Protein AF-A0A2R6EGU3-F1 (afdb_monomer_lite)

Structure (mmCIF, N/CA/C/O backbone):
data_AF-A0A2R6EGU3-F1
#
_entry.id   AF-A0A2R6EGU3-F1
#
loop_
_atom_site.group_PDB
_atom_site.id
_atom_site.type_symbol
_atom_site.label_atom_id
_atom_site.label_alt_id
_atom_site.label_comp_id
_atom_site.label_asym_id
_atom_site.label_entity_id
_atom_site.label_seq_id
_atom_site.pdbx_PDB_ins_code
_atom_site.Cartn_x
_atom_site.Cartn_y
_atom_site.Cartn_z
_atom_site.occupancy
_atom_site.B_iso_or_equiv
_atom_site.auth_seq_id
_atom_site.auth_comp_id
_atom_site.auth_asym_id
_atom_site.auth_atom_id
_atom_site.pdbx_PDB_model_num
ATOM 1 N N . MET A 1 1 ? 20.225 2.170 -17.268 1.00 68.31 1 MET A N 1
ATOM 2 C CA . MET A 1 1 ? 18.812 1.824 -16.990 1.00 68.31 1 MET A CA 1
ATOM 3 C C . MET A 1 1 ? 17.992 2.073 -18.245 1.00 68.31 1 MET A C 1
ATOM 5 O O . MET A 1 1 ? 18.212 3.098 -18.870 1.00 68.31 1 MET A O 1
ATOM 9 N N . ASN A 1 2 ? 17.089 1.166 -18.634 1.00 85.38 2 ASN A N 1
ATOM 10 C CA . ASN A 1 2 ? 16.166 1.424 -19.745 1.00 85.38 2 ASN A CA 1
ATOM 11 C C . ASN A 1 2 ? 14.993 2.289 -19.224 1.00 85.38 2 ASN A C 1
ATOM 13 O O . ASN A 1 2 ? 14.215 1.784 -18.408 1.00 85.38 2 ASN A O 1
ATOM 17 N N . PRO A 1 3 ? 14.868 3.564 -19.645 1.00 86.94 3 PRO A N 1
ATOM 18 C CA . PRO A 1 3 ? 13.857 4.483 -19.120 1.00 86.94 3 PRO A CA 1
ATOM 19 C C . PRO A 1 3 ? 12.428 4.043 -19.458 1.00 86.94 3 PRO A C 1
ATOM 21 O O . PRO A 1 3 ? 11.532 4.224 -18.639 1.00 86.94 3 PRO A O 1
ATOM 24 N N . ALA A 1 4 ? 12.218 3.388 -20.605 1.00 88.88 4 ALA A N 1
ATOM 25 C CA . ALA A 1 4 ? 10.911 2.860 -20.989 1.00 88.88 4 ALA A CA 1
ATOM 26 C C . ALA A 1 4 ? 10.487 1.690 -20.086 1.00 88.88 4 ALA A C 1
ATOM 28 O O . ALA A 1 4 ? 9.349 1.649 -19.626 1.00 88.88 4 ALA A O 1
ATOM 29 N N . LYS A 1 5 ? 11.420 0.778 -19.758 1.00 90.00 5 LYS A N 1
ATOM 30 C CA . LYS A 1 5 ? 11.175 -0.305 -18.784 1.00 90.00 5 LYS A CA 1
ATOM 31 C C . LYS A 1 5 ? 10.764 0.269 -17.429 1.00 90.00 5 LYS A C 1
ATOM 33 O O . LYS A 1 5 ? 9.795 -0.192 -16.838 1.00 90.00 5 LYS A O 1
ATOM 38 N N . PHE A 1 6 ? 11.518 1.255 -16.946 1.00 89.12 6 PHE A N 1
ATOM 39 C CA . PHE A 1 6 ? 11.262 1.885 -15.655 1.00 89.12 6 PHE A CA 1
ATOM 40 C C . PHE A 1 6 ? 9.889 2.565 -15.618 1.00 89.12 6 PHE A C 1
ATOM 42 O O . PHE A 1 6 ? 9.098 2.271 -14.728 1.00 89.12 6 PHE A O 1
ATOM 49 N N . ALA A 1 7 ? 9.584 3.414 -16.604 1.00 89.25 7 ALA A N 1
ATOM 50 C CA . ALA A 1 7 ? 8.307 4.120 -16.676 1.00 89.25 7 ALA A CA 1
ATOM 51 C C . ALA A 1 7 ? 7.115 3.153 -16.747 1.00 89.25 7 ALA A C 1
ATOM 53 O O . ALA A 1 7 ? 6.109 3.366 -16.073 1.00 89.25 7 ALA A O 1
ATOM 54 N N . LEU A 1 8 ? 7.249 2.062 -17.508 1.00 91.69 8 LEU A N 1
ATOM 55 C CA . LEU A 1 8 ? 6.213 1.039 -17.616 1.00 91.69 8 LEU A CA 1
ATOM 56 C C . LEU A 1 8 ? 5.995 0.318 -16.281 1.00 91.69 8 LEU A C 1
ATOM 58 O O . LEU A 1 8 ? 4.859 0.222 -15.829 1.00 91.69 8 LEU A O 1
ATOM 62 N N . LEU A 1 9 ? 7.058 -0.152 -15.622 1.00 90.88 9 LEU A N 1
ATOM 63 C CA . LEU A 1 9 ? 6.936 -0.828 -14.325 1.00 90.88 9 LEU A CA 1
ATOM 64 C C . LEU A 1 9 ? 6.387 0.092 -13.233 1.00 90.88 9 LEU A C 1
ATOM 66 O O . LEU A 1 9 ? 5.533 -0.334 -12.460 1.00 90.88 9 LEU A O 1
ATOM 70 N N . LEU A 1 10 ? 6.814 1.355 -13.211 1.00 89.19 10 LEU A N 1
ATOM 71 C CA . LEU A 1 10 ? 6.290 2.350 -12.282 1.00 89.19 10 LEU A CA 1
ATOM 72 C C . LEU A 1 10 ? 4.796 2.605 -12.524 1.00 89.19 10 LEU A C 1
ATOM 74 O O . LEU A 1 10 ? 4.017 2.621 -11.574 1.00 89.19 10 LEU A O 1
ATOM 78 N N . GLY A 1 11 ? 4.388 2.762 -13.787 1.00 88.88 11 GLY A N 1
ATOM 79 C CA . GLY A 1 11 ? 2.988 2.961 -14.161 1.00 88.88 11 GLY A CA 1
ATOM 80 C C . GLY A 1 11 ? 2.109 1.761 -13.808 1.00 88.88 11 GLY A C 1
ATOM 81 O O . GLY A 1 11 ? 1.039 1.935 -13.228 1.00 88.88 11 GLY A O 1
ATOM 82 N N . VAL A 1 12 ? 2.579 0.540 -14.081 1.00 91.12 12 VAL A N 1
ATOM 83 C CA . VAL A 1 12 ? 1.885 -0.693 -13.674 1.00 91.12 12 VAL A CA 1
ATOM 84 C C . VAL A 1 12 ? 1.804 -0.799 -12.152 1.00 91.12 12 VAL A C 1
ATOM 86 O O . VAL A 1 12 ? 0.751 -1.147 -11.629 1.00 91.12 12 VAL A O 1
ATOM 89 N N . GLY A 1 13 ? 2.877 -0.457 -11.435 1.00 88.69 13 GLY A N 1
ATOM 90 C CA . GLY A 1 13 ? 2.903 -0.425 -9.972 1.00 88.69 13 GLY A CA 1
ATOM 91 C C . GLY A 1 13 ? 1.866 0.531 -9.393 1.00 88.69 13 GLY A C 1
ATOM 92 O O . GLY A 1 13 ? 1.092 0.142 -8.521 1.00 88.69 13 GLY A O 1
ATOM 93 N N . LEU A 1 14 ? 1.802 1.753 -9.924 1.00 89.19 14 LEU A N 1
ATOM 94 C CA . LEU A 1 14 ? 0.822 2.756 -9.515 1.00 89.19 14 LEU A CA 1
ATOM 95 C C . LEU A 1 14 ? -0.613 2.298 -9.804 1.00 89.19 14 LEU A C 1
ATOM 97 O O . LEU A 1 14 ? -1.481 2.414 -8.942 1.00 89.19 14 LEU A O 1
ATOM 101 N N . LEU A 1 15 ? -0.862 1.749 -10.996 1.00 91.06 15 LEU A N 1
ATOM 102 C CA . LEU A 1 15 ? -2.184 1.260 -11.377 1.00 91.06 15 LEU A CA 1
ATOM 103 C C . LEU A 1 15 ? -2.625 0.086 -10.495 1.00 91.06 15 LEU A C 1
ATOM 105 O O . LEU A 1 15 ? -3.758 0.071 -10.023 1.00 91.06 15 LEU A O 1
ATOM 109 N N . ALA A 1 16 ? -1.731 -0.872 -10.242 1.00 89.94 16 ALA A N 1
ATOM 110 C CA . ALA A 1 16 ? -2.002 -2.009 -9.371 1.00 89.94 16 ALA A CA 1
ATOM 111 C C . ALA A 1 16 ? -2.288 -1.562 -7.932 1.00 89.94 16 ALA A C 1
ATOM 113 O O . ALA A 1 16 ? -3.215 -2.072 -7.309 1.00 89.94 16 ALA A O 1
ATOM 114 N N . PHE A 1 17 ? -1.535 -0.585 -7.424 1.00 88.00 17 PHE A N 1
ATOM 115 C CA . PHE A 1 17 ? -1.750 -0.016 -6.097 1.00 88.00 17 PHE A CA 1
ATOM 116 C C . PHE A 1 17 ? -3.145 0.613 -5.970 1.00 88.00 17 PHE A C 1
ATOM 118 O O . PHE A 1 17 ? -3.921 0.2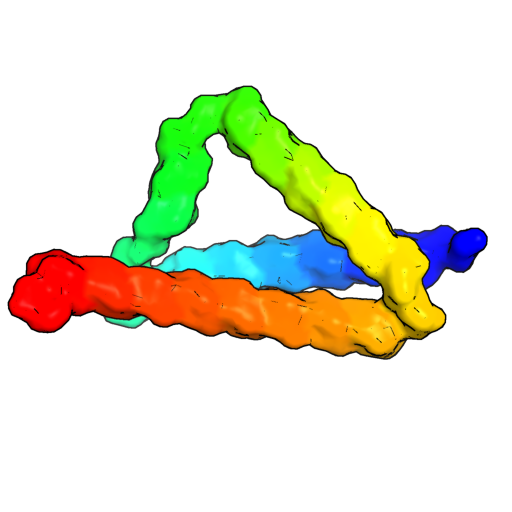10 -5.106 1.00 88.00 17 PHE A O 1
ATOM 125 N N . LEU A 1 18 ? -3.502 1.521 -6.886 1.00 89.88 18 LEU A N 1
ATOM 126 C CA . LEU A 1 18 ? -4.822 2.163 -6.905 1.00 89.88 18 LEU A CA 1
ATOM 127 C C . LEU A 1 18 ? -5.952 1.140 -7.069 1.00 89.88 18 LEU A C 1
ATOM 129 O O . LEU A 1 18 ? -6.988 1.241 -6.413 1.00 89.88 18 LEU A O 1
ATOM 133 N N . PHE A 1 19 ? -5.750 0.134 -7.922 1.00 92.62 19 PHE A N 1
ATOM 134 C CA . PHE A 1 19 ? -6.715 -0.942 -8.114 1.00 92.62 19 PHE A CA 1
ATOM 135 C C . PHE A 1 19 ? -6.953 -1.728 -6.821 1.00 92.62 19 PHE A C 1
ATOM 137 O O . PHE A 1 19 ? -8.104 -1.956 -6.458 1.00 92.62 19 PHE A O 1
ATOM 144 N N . VAL A 1 20 ? -5.891 -2.105 -6.102 1.00 93.12 20 VAL A N 1
ATOM 145 C CA . VAL A 1 20 ? -5.994 -2.836 -4.831 1.00 93.12 20 VAL A CA 1
ATOM 146 C C . VAL A 1 20 ? -6.691 -2.002 -3.760 1.00 93.12 20 VAL A C 1
ATOM 148 O O . VAL A 1 20 ? -7.550 -2.538 -3.064 1.00 93.12 20 VAL A O 1
ATOM 151 N N . GLU A 1 21 ? -6.383 -0.707 -3.641 1.00 90.38 21 GLU A N 1
ATOM 152 C CA . GLU A 1 21 ? -7.058 0.182 -2.685 1.00 90.38 21 GLU A CA 1
ATOM 153 C C . GLU A 1 21 ? -8.564 0.280 -2.958 1.00 90.38 21 GLU A C 1
ATOM 155 O O . GLU A 1 21 ? -9.382 0.108 -2.049 1.00 90.38 21 GLU A O 1
ATOM 160 N N . VAL A 1 22 ? -8.941 0.515 -4.218 1.00 93.06 22 VAL A N 1
ATOM 161 C CA . VAL A 1 22 ? -10.347 0.601 -4.632 1.00 93.06 22 VAL A CA 1
ATOM 162 C C . VAL A 1 22 ? -11.054 -0.732 -4.410 1.00 93.06 22 VAL A C 1
ATOM 164 O O . VAL A 1 22 ? -12.130 -0.766 -3.810 1.00 93.06 22 VAL A O 1
ATOM 167 N N . LEU A 1 23 ? -10.440 -1.835 -4.844 1.00 93.75 23 LEU A N 1
ATOM 168 C CA . LEU A 1 23 ? -10.998 -3.171 -4.685 1.00 93.75 23 LEU A CA 1
ATOM 169 C C . LEU A 1 23 ? -11.189 -3.517 -3.208 1.00 93.75 23 LEU A C 1
ATOM 171 O O . LEU A 1 23 ? -12.235 -4.038 -2.844 1.00 93.75 23 LEU A O 1
ATOM 175 N N . TYR A 1 24 ? -10.223 -3.185 -2.352 1.00 93.44 24 TYR A N 1
ATOM 176 C CA . TYR A 1 24 ? -10.314 -3.369 -0.907 1.00 93.44 24 TYR A CA 1
ATOM 177 C C . TYR A 1 24 ? -11.519 -2.637 -0.306 1.00 93.44 24 TYR A C 1
ATOM 179 O O . TYR A 1 24 ? -12.321 -3.255 0.398 1.00 93.44 24 TYR A O 1
ATOM 187 N N . VAL A 1 25 ? -11.697 -1.348 -0.609 1.00 92.19 25 VAL A N 1
ATOM 188 C CA . VAL A 1 25 ? -12.819 -0.557 -0.073 1.00 92.19 25 VAL A CA 1
ATOM 189 C C . VAL A 1 25 ? -14.167 -1.066 -0.584 1.00 92.19 25 VAL A C 1
ATOM 191 O O . VAL A 1 25 ? -15.129 -1.140 0.180 1.00 92.19 25 VAL A O 1
ATOM 194 N N . ILE A 1 26 ? -14.258 -1.422 -1.866 1.00 94.31 26 ILE A N 1
ATOM 195 C CA . ILE A 1 26 ? -15.494 -1.949 -2.454 1.00 94.31 26 ILE A CA 1
ATOM 196 C C . ILE A 1 26 ? -15.821 -3.319 -1.856 1.00 94.31 26 ILE A C 1
ATOM 198 O O . ILE A 1 26 ? -16.937 -3.536 -1.389 1.00 94.31 26 ILE A O 1
ATOM 202 N N . TRP A 1 27 ? -14.849 -4.230 -1.835 1.00 92.00 27 TRP A N 1
ATOM 203 C CA . TRP A 1 27 ? -15.033 -5.597 -1.358 1.00 92.00 27 TRP A CA 1
ATOM 204 C C . TRP A 1 27 ? -15.436 -5.646 0.113 1.00 92.00 27 TRP A C 1
ATOM 206 O O . TRP A 1 27 ? -16.412 -6.307 0.457 1.00 92.00 27 TRP A O 1
ATOM 216 N N . THR A 1 28 ? -14.729 -4.912 0.978 1.00 89.94 28 THR A N 1
ATOM 217 C CA . THR A 1 28 ? -15.064 -4.840 2.411 1.00 89.94 28 THR A CA 1
ATOM 218 C C . THR A 1 28 ? -16.506 -4.391 2.618 1.00 89.94 28 THR A C 1
ATOM 220 O O . THR A 1 28 ? -17.248 -5.066 3.325 1.00 89.94 28 THR A O 1
ATOM 223 N N . ARG A 1 29 ? -16.953 -3.350 1.906 1.00 90.06 29 ARG A N 1
ATOM 224 C CA . ARG A 1 29 ? -18.349 -2.897 1.963 1.00 90.06 29 ARG A CA 1
ATOM 225 C C . ARG A 1 29 ? -19.348 -3.937 1.456 1.00 90.06 29 ARG A C 1
ATOM 227 O O . ARG A 1 29 ? -20.397 -4.089 2.071 1.00 90.06 29 ARG A O 1
ATOM 234 N N . ILE A 1 30 ? -19.041 -4.654 0.372 1.00 91.69 30 ILE A N 1
ATOM 235 C CA . ILE A 1 30 ? -19.910 -5.719 -0.163 1.00 91.69 30 ILE A CA 1
ATOM 236 C C . ILE A 1 30 ? -20.100 -6.841 0.864 1.00 91.69 30 ILE A C 1
ATOM 238 O O . ILE A 1 30 ? -21.208 -7.343 1.029 1.00 91.69 30 ILE A O 1
ATOM 242 N N . VAL A 1 31 ? -19.035 -7.214 1.575 1.00 89.38 31 VAL A N 1
ATOM 243 C CA . VAL A 1 31 ? -19.060 -8.280 2.592 1.00 89.38 31 VAL A CA 1
ATOM 244 C C . VAL A 1 31 ? -19.614 -7.779 3.942 1.00 89.38 31 VAL A C 1
ATOM 246 O O . VAL A 1 31 ? -19.739 -8.549 4.889 1.00 89.38 31 VAL A O 1
ATOM 249 N N . GLY A 1 32 ? -19.995 -6.500 4.044 1.00 85.75 32 GLY A N 1
ATOM 250 C CA . GLY A 1 32 ? -20.523 -5.904 5.276 1.00 85.75 32 GLY A CA 1
ATOM 251 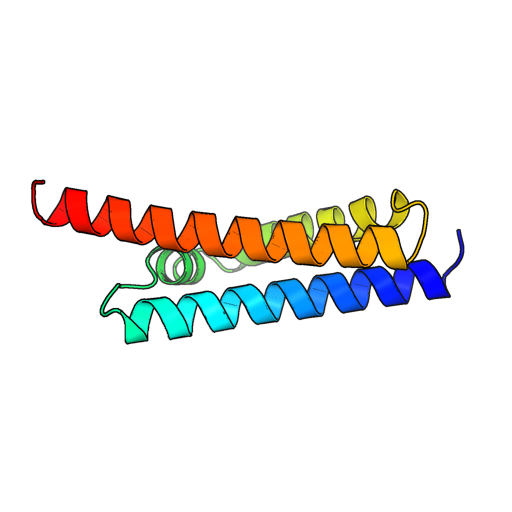C C . GLY A 1 32 ? -19.456 -5.633 6.342 1.00 85.75 32 GLY A C 1
ATOM 252 O O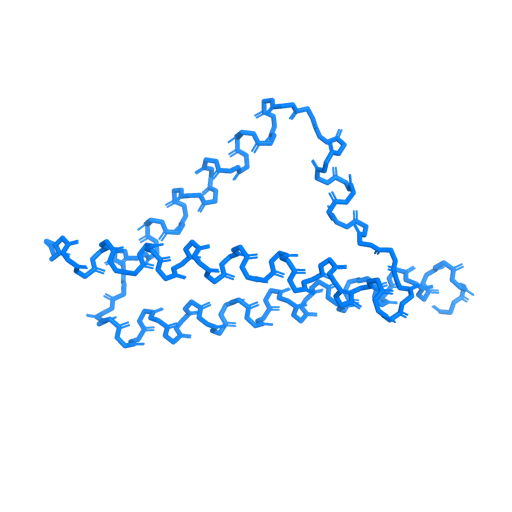 . GLY A 1 32 ? -19.782 -5.511 7.521 1.00 85.75 32 GLY A O 1
ATOM 253 N N . LEU A 1 33 ? -18.187 -5.554 5.939 1.00 87.06 33 LEU A N 1
ATOM 254 C CA . LEU A 1 33 ? -17.059 -5.155 6.775 1.00 87.06 33 LEU A CA 1
ATOM 255 C C . LEU A 1 33 ? -16.812 -3.648 6.667 1.00 87.06 33 LEU A C 1
ATOM 257 O O . LEU A 1 33 ? -16.995 -3.034 5.612 1.00 87.06 33 LEU A O 1
ATOM 261 N N . ASP A 1 34 ? -16.302 -3.061 7.747 1.00 87.75 34 ASP A N 1
ATOM 262 C CA . ASP A 1 34 ? -15.768 -1.704 7.703 1.00 87.75 34 ASP A CA 1
ATOM 263 C C . ASP A 1 34 ? -14.364 -1.712 7.080 1.00 87.75 34 ASP A C 1
ATOM 265 O O . ASP A 1 34 ? -13.528 -2.518 7.486 1.00 87.75 34 ASP A O 1
ATOM 269 N N . PRO A 1 35 ? -14.035 -0.791 6.156 1.00 87.94 35 PRO A N 1
ATOM 270 C CA . PRO A 1 35 ? -12.672 -0.632 5.659 1.00 87.94 35 PRO A CA 1
ATOM 271 C C . PRO A 1 35 ? -11.803 0.099 6.699 1.00 87.94 35 PRO A C 1
ATOM 273 O O . PRO A 1 35 ? -11.387 1.245 6.490 1.00 87.94 35 PRO A O 1
ATOM 276 N N . THR A 1 36 ? -11.529 -0.546 7.835 1.00 91.12 36 THR A N 1
ATOM 277 C CA . THR A 1 36 ? -10.884 0.052 9.015 1.00 91.12 36 THR A CA 1
ATOM 278 C C . THR A 1 36 ? -9.544 0.696 8.666 1.00 91.12 36 THR A C 1
ATOM 280 O O . THR A 1 36 ? -9.269 1.821 9.089 1.00 91.12 36 THR A O 1
ATOM 283 N N . ILE A 1 37 ? -8.708 0.025 7.868 1.00 89.12 37 ILE A N 1
ATOM 284 C CA . ILE A 1 37 ? -7.410 0.585 7.449 1.00 89.12 37 ILE A CA 1
ATOM 285 C C . ILE A 1 37 ? -7.570 1.876 6.631 1.00 89.12 37 ILE A C 1
ATOM 287 O O . ILE A 1 37 ? -6.864 2.851 6.895 1.00 89.12 37 ILE A O 1
ATOM 291 N N . ALA A 1 38 ? -8.529 1.933 5.700 1.00 87.75 38 ALA A N 1
ATOM 292 C CA . ALA A 1 38 ? -8.763 3.135 4.895 1.00 87.75 38 ALA A CA 1
ATOM 293 C C . ALA A 1 38 ? -9.279 4.295 5.758 1.00 87.75 38 ALA A C 1
ATOM 295 O O . ALA A 1 38 ? -8.831 5.430 5.600 1.00 87.75 38 ALA A O 1
ATOM 296 N N . GLN A 1 39 ? -10.171 4.014 6.714 1.00 90.06 39 GLN A N 1
ATOM 297 C CA . GLN A 1 39 ? -10.665 5.018 7.662 1.00 90.06 39 GLN A CA 1
ATOM 298 C C . GLN A 1 39 ? -9.539 5.564 8.548 1.00 90.06 39 GLN A C 1
ATOM 300 O O . GLN A 1 39 ? -9.412 6.777 8.712 1.00 90.06 39 GLN A O 1
ATOM 305 N N . ARG A 1 40 ? -8.677 4.684 9.076 1.00 90.38 40 ARG A N 1
ATOM 306 C CA . ARG A 1 40 ? -7.506 5.088 9.868 1.00 90.38 40 ARG A CA 1
ATOM 307 C C . ARG A 1 40 ? -6.560 5.957 9.059 1.00 90.38 40 ARG A C 1
ATOM 309 O O . ARG A 1 40 ? -6.108 6.976 9.564 1.00 90.38 40 ARG A O 1
ATOM 316 N N . PHE A 1 41 ? -6.294 5.585 7.810 1.00 89.19 41 PHE A N 1
ATOM 317 C CA . PHE A 1 41 ? -5.442 6.375 6.931 1.00 89.19 41 PHE A CA 1
ATOM 318 C C . PHE A 1 41 ? -6.047 7.752 6.622 1.00 89.19 41 PHE A C 1
ATOM 320 O O . PHE A 1 41 ? -5.336 8.756 6.635 1.00 89.19 41 PHE A O 1
ATOM 327 N N . ALA A 1 42 ? -7.363 7.826 6.408 1.00 88.75 42 ALA A N 1
ATOM 328 C CA . ALA A 1 42 ? -8.074 9.086 6.198 1.00 88.75 42 ALA A CA 1
ATOM 329 C C . ALA A 1 42 ? -8.055 10.003 7.434 1.00 88.75 42 ALA A C 1
ATOM 331 O O . ALA A 1 42 ? -8.055 11.223 7.277 1.00 88.75 42 ALA A O 1
ATOM 332 N N . ALA A 1 43 ? -7.997 9.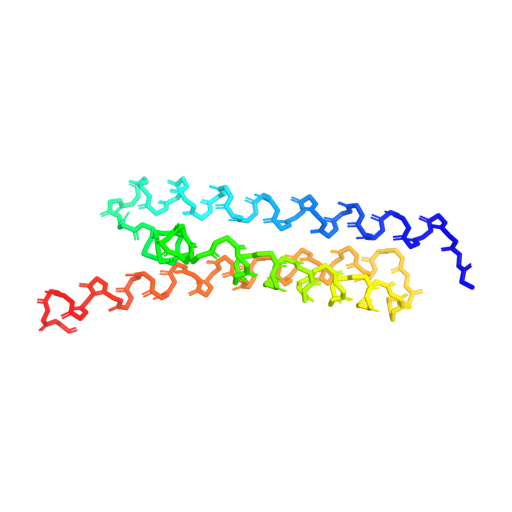430 8.640 1.00 93.50 43 ALA A N 1
ATOM 333 C CA . ALA A 1 43 ? -7.909 10.165 9.902 1.00 93.50 43 ALA A CA 1
ATOM 334 C C . ALA A 1 43 ? -6.499 10.709 10.214 1.00 93.50 43 ALA A C 1
ATOM 336 O O . ALA A 1 43 ? -6.340 11.501 11.143 1.00 93.50 43 ALA A O 1
ATOM 337 N N . LEU A 1 44 ? -5.468 10.301 9.465 1.00 91.75 44 LEU A N 1
ATOM 338 C CA . LEU A 1 44 ? -4.115 10.832 9.630 1.00 91.75 44 LEU A CA 1
ATOM 339 C C . LEU A 1 44 ? -4.029 12.288 9.160 1.00 91.75 44 LEU A C 1
ATOM 341 O O . LEU A 1 44 ? -4.696 12.710 8.212 1.00 91.75 44 LEU A O 1
ATOM 345 N N . SER A 1 45 ? -3.130 13.051 9.783 1.00 93.81 45 SER A N 1
ATOM 346 C CA . SER A 1 45 ? -2.846 14.419 9.358 1.00 93.81 45 SER A CA 1
ATOM 347 C C . SER A 1 45 ? -2.248 14.451 7.945 1.00 93.81 45 SER A C 1
ATOM 349 O O . SER A 1 45 ? -1.562 13.522 7.509 1.00 93.81 45 SER A O 1
ATOM 351 N N . SER A 1 46 ? -2.489 15.549 7.221 1.00 92.25 46 SER A N 1
ATOM 352 C CA . SER A 1 46 ? -1.989 15.734 5.850 1.00 92.25 46 SER A CA 1
ATOM 353 C C . SER A 1 46 ? -0.472 15.491 5.709 1.00 92.25 46 SER A C 1
ATOM 355 O O . SER A 1 46 ? -0.085 14.743 4.808 1.00 92.25 46 SER A O 1
ATOM 357 N N . PRO A 1 47 ? 0.400 15.985 6.619 1.00 94.06 47 PRO A N 1
ATOM 358 C CA . PRO A 1 47 ? 1.837 15.718 6.536 1.00 94.06 47 PRO A CA 1
ATOM 359 C C . PRO A 1 47 ? 2.191 14.231 6.645 1.00 94.06 47 PRO A C 1
ATOM 361 O O . PRO A 1 47 ? 3.057 13.749 5.922 1.00 94.06 47 PRO A O 1
ATOM 364 N N . VAL A 1 48 ? 1.501 13.484 7.513 1.00 92.62 48 VAL A N 1
ATOM 365 C CA . VAL A 1 48 ? 1.743 12.044 7.685 1.00 92.62 48 VAL A CA 1
ATOM 366 C C . VAL A 1 48 ? 1.298 11.277 6.444 1.00 92.62 48 VAL A C 1
ATOM 368 O O . VAL A 1 48 ? 2.025 10.413 5.959 1.00 92.62 48 VAL A O 1
ATOM 371 N N . ARG A 1 49 ? 0.142 11.628 5.872 1.00 89.88 49 ARG A N 1
ATOM 372 C CA . ARG A 1 49 ? -0.332 11.034 4.613 1.00 89.88 49 ARG A CA 1
ATOM 373 C C . ARG A 1 49 ? 0.641 11.300 3.466 1.00 89.88 49 ARG A C 1
ATOM 375 O O . ARG A 1 49 ? 0.952 10.379 2.715 1.00 89.88 49 ARG A O 1
ATOM 382 N N . ALA A 1 50 ? 1.154 12.527 3.363 1.00 89.94 50 ALA A N 1
ATOM 383 C CA . ALA A 1 50 ? 2.158 12.894 2.369 1.00 89.94 50 ALA A CA 1
ATOM 384 C C . ALA A 1 50 ? 3.465 12.109 2.562 1.00 89.94 50 ALA A C 1
ATOM 386 O O . ALA A 1 50 ? 4.018 11.601 1.589 1.00 89.94 50 ALA A O 1
ATOM 387 N N . ALA A 1 51 ? 3.923 11.944 3.806 1.00 91.75 51 ALA A N 1
ATOM 388 C CA . ALA A 1 51 ? 5.108 11.149 4.114 1.00 91.75 51 ALA A CA 1
ATOM 389 C C . ALA A 1 51 ? 4.928 9.676 3.715 1.00 91.75 51 ALA A C 1
ATOM 391 O O . ALA A 1 51 ? 5.802 9.109 3.063 1.00 91.75 51 ALA A O 1
ATOM 392 N N . ILE A 1 52 ? 3.781 9.065 4.032 1.00 90.31 52 ILE A N 1
ATOM 393 C CA . ILE A 1 52 ? 3.497 7.673 3.652 1.00 90.31 52 ILE A CA 1
ATOM 394 C C . ILE A 1 52 ? 3.427 7.527 2.129 1.00 90.31 52 ILE A C 1
ATOM 396 O O . ILE A 1 52 ? 4.012 6.592 1.581 1.00 90.31 52 ILE A O 1
ATOM 400 N N . ALA A 1 53 ? 2.771 8.460 1.435 1.00 86.50 53 ALA A N 1
ATOM 401 C CA . ALA A 1 53 ? 2.714 8.461 -0.024 1.00 86.50 53 ALA A CA 1
ATOM 402 C C . ALA A 1 53 ? 4.116 8.581 -0.645 1.00 86.50 53 ALA A C 1
ATOM 404 O O . ALA A 1 53 ? 4.449 7.828 -1.558 1.00 86.50 53 ALA A O 1
ATOM 405 N N . ALA A 1 54 ? 4.963 9.466 -0.111 1.00 87.62 54 ALA A N 1
ATOM 406 C CA . ALA A 1 54 ? 6.337 9.637 -0.573 1.00 87.62 54 ALA A CA 1
ATOM 407 C C . ALA A 1 54 ? 7.174 8.367 -0.357 1.00 87.62 54 ALA A C 1
ATOM 409 O O . ALA A 1 54 ? 7.806 7.891 -1.297 1.00 87.62 54 ALA A O 1
ATOM 410 N N . VAL A 1 55 ? 7.137 7.778 0.84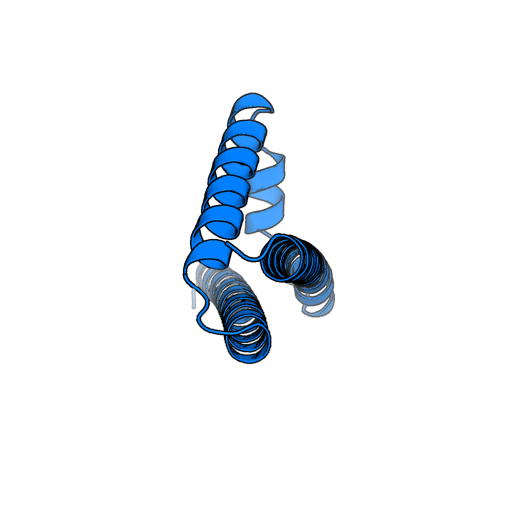3 1.00 90.69 55 VAL A N 1
ATOM 411 C CA . VAL A 1 55 ? 7.863 6.533 1.159 1.00 90.69 55 VAL A CA 1
ATOM 412 C C . VAL A 1 55 ? 7.398 5.385 0.263 1.00 90.69 55 VAL A C 1
ATOM 414 O O . VAL A 1 55 ? 8.226 4.659 -0.286 1.00 90.69 55 VAL A O 1
ATOM 417 N N . SER A 1 56 ? 6.087 5.257 0.050 1.00 86.94 56 SER A N 1
ATOM 418 C CA . SER A 1 56 ? 5.512 4.226 -0.823 1.00 86.94 56 SER A CA 1
ATOM 419 C C . SER A 1 56 ? 5.940 4.423 -2.279 1.00 86.94 56 SER A C 1
ATOM 421 O O . SER A 1 56 ? 6.359 3.472 -2.938 1.00 86.94 56 SER A O 1
ATOM 423 N N . GLY A 1 57 ? 5.914 5.667 -2.769 1.00 84.69 57 GLY A N 1
ATOM 424 C CA . GLY A 1 57 ? 6.368 6.020 -4.113 1.00 84.69 57 GLY A CA 1
ATOM 425 C C . GLY A 1 57 ? 7.859 5.749 -4.327 1.00 84.69 57 GLY A C 1
ATOM 426 O O . GLY A 1 57 ? 8.234 5.140 -5.329 1.00 84.69 57 GLY A O 1
ATOM 427 N N . VAL A 1 58 ? 8.711 6.128 -3.367 1.00 86.88 58 VAL A N 1
ATOM 428 C CA . VAL A 1 58 ? 10.153 5.824 -3.400 1.00 86.88 58 VAL A CA 1
ATOM 429 C C . VAL A 1 58 ? 10.390 4.315 -3.381 1.00 86.88 58 VAL A C 1
ATOM 431 O O . VAL A 1 58 ? 11.218 3.822 -4.148 1.00 86.88 58 VAL A O 1
ATOM 434 N N . GLY A 1 59 ? 9.643 3.570 -2.562 1.00 86.62 59 GLY A N 1
ATOM 435 C CA . GLY A 1 59 ? 9.713 2.111 -2.504 1.00 86.62 59 GLY A CA 1
ATOM 436 C C . GLY A 1 59 ? 9.363 1.452 -3.840 1.00 86.62 59 GLY A C 1
ATOM 437 O O . GLY A 1 59 ? 10.145 0.651 -4.351 1.00 86.62 59 GLY A O 1
ATOM 438 N N . LEU A 1 60 ? 8.239 1.838 -4.453 1.00 83.06 60 LEU A N 1
ATOM 439 C CA . LEU A 1 60 ? 7.806 1.329 -5.763 1.00 83.06 60 LEU A CA 1
ATOM 440 C C . LEU A 1 60 ? 8.792 1.687 -6.882 1.00 83.06 60 LEU A C 1
ATOM 442 O O . LEU A 1 60 ? 9.130 0.839 -7.714 1.00 83.06 60 LEU A O 1
ATOM 446 N N . GLY A 1 61 ? 9.291 2.926 -6.884 1.00 84.25 61 GLY A N 1
ATOM 447 C CA . GLY A 1 61 ? 10.314 3.372 -7.825 1.00 84.25 61 GLY A CA 1
ATOM 448 C C . GLY A 1 61 ? 11.594 2.554 -7.686 1.00 84.25 61 GLY A C 1
ATOM 449 O O . GLY A 1 61 ? 12.099 2.031 -8.674 1.00 84.25 61 GLY A O 1
ATOM 450 N N . THR A 1 62 ? 12.065 2.359 -6.455 1.00 85.44 62 THR A N 1
ATOM 451 C CA . THR A 1 62 ? 13.270 1.576 -6.154 1.00 85.44 62 THR A CA 1
ATOM 452 C C . THR A 1 62 ? 13.103 0.113 -6.562 1.00 85.44 62 THR A C 1
ATOM 454 O O . THR A 1 62 ? 13.956 -0.424 -7.262 1.00 85.44 62 THR A O 1
ATOM 457 N N . ALA A 1 63 ? 11.981 -0.527 -6.220 1.00 82.94 63 ALA A N 1
ATOM 458 C CA . ALA A 1 63 ? 11.693 -1.909 -6.608 1.00 82.94 63 ALA A CA 1
ATOM 459 C C . ALA A 1 63 ? 11.672 -2.098 -8.136 1.00 82.94 63 ALA A C 1
ATOM 461 O O . ALA A 1 63 ? 12.180 -3.095 -8.654 1.00 82.94 63 ALA A O 1
ATOM 462 N N . SER A 1 64 ? 11.166 -1.104 -8.874 1.00 83.00 64 SER A N 1
ATOM 463 C CA . SER A 1 64 ? 11.144 -1.116 -10.343 1.00 83.00 64 SER A CA 1
ATOM 464 C C . SER A 1 64 ? 12.548 -1.134 -10.967 1.00 83.00 64 SER A C 1
ATOM 466 O O . SER A 1 64 ? 12.718 -1.635 -12.081 1.00 83.00 64 SER A O 1
ATOM 468 N N . LEU A 1 65 ? 13.570 -0.635 -10.258 1.00 84.25 65 LEU A N 1
ATOM 469 C CA . LEU A 1 65 ? 14.969 -0.670 -10.707 1.00 84.25 65 LEU A CA 1
ATOM 470 C C . LEU A 1 65 ? 15.548 -2.088 -10.694 1.00 84.25 65 LEU A C 1
ATOM 472 O O . LEU A 1 65 ? 16.335 -2.437 -11.576 1.00 84.25 65 LEU A O 1
ATOM 476 N N . PHE A 1 66 ? 15.143 -2.901 -9.717 1.00 85.00 66 PHE A N 1
ATOM 477 C CA . PHE A 1 66 ? 15.693 -4.237 -9.479 1.00 85.00 66 PHE A CA 1
ATOM 478 C C . PHE A 1 66 ? 15.034 -5.336 -10.322 1.00 85.00 66 PHE A C 1
ATOM 480 O O . PHE A 1 66 ? 15.539 -6.455 -10.370 1.00 85.00 66 PHE A O 1
ATOM 487 N N . ALA A 1 67 ? 13.941 -5.037 -11.029 1.00 86.44 67 ALA A N 1
ATOM 488 C CA . ALA A 1 67 ? 13.270 -6.001 -11.895 1.00 86.44 67 ALA A CA 1
ATOM 489 C C . ALA A 1 67 ? 14.166 -6.422 -13.088 1.00 86.44 67 ALA A C 1
ATOM 491 O O . ALA A 1 67 ? 14.516 -5.569 -13.921 1.00 86.44 67 ALA A O 1
ATOM 492 N N . PRO A 1 68 ? 14.484 -7.727 -13.248 1.00 86.62 68 PRO A N 1
ATOM 493 C CA . PRO A 1 68 ? 15.324 -8.216 -14.347 1.00 86.62 68 PRO A CA 1
ATOM 494 C C . PRO A 1 68 ? 14.708 -7.944 -15.724 1.00 86.62 68 PRO A C 1
ATOM 496 O O . PRO A 1 68 ? 15.384 -7.493 -16.647 1.00 86.62 68 PRO A O 1
ATOM 499 N N . SER A 1 69 ? 13.394 -8.138 -15.839 1.00 89.75 69 SER A N 1
ATOM 500 C CA . SER A 1 69 ? 12.608 -7.920 -17.054 1.00 89.75 69 SER A CA 1
ATOM 501 C C . SER A 1 69 ? 11.277 -7.229 -16.743 1.00 89.75 69 SER A C 1
ATOM 503 O O . SER A 1 69 ? 10.846 -7.190 -15.588 1.00 89.75 69 SER A O 1
ATOM 505 N N . VAL A 1 70 ? 10.604 -6.708 -17.778 1.00 89.56 70 VAL A N 1
ATOM 506 C CA . VAL A 1 70 ? 9.232 -6.182 -17.648 1.00 89.56 70 VAL A CA 1
ATOM 507 C C . VAL A 1 70 ? 8.291 -7.277 -17.151 1.00 89.56 70 VAL A C 1
ATOM 509 O O . VAL A 1 70 ? 7.586 -7.064 -16.174 1.00 89.56 70 VAL A O 1
ATOM 512 N N . ALA A 1 71 ? 8.323 -8.460 -17.768 1.00 90.94 71 ALA A N 1
ATOM 513 C CA . ALA A 1 71 ? 7.428 -9.563 -17.426 1.00 90.94 71 ALA A CA 1
ATOM 514 C C . ALA A 1 71 ? 7.558 -9.981 -15.952 1.00 90.94 71 ALA A C 1
ATOM 516 O O . ALA A 1 71 ? 6.560 -10.049 -15.239 1.00 90.94 71 ALA A O 1
ATOM 517 N N . SER A 1 72 ? 8.789 -10.179 -15.468 1.00 91.50 72 SER A N 1
ATOM 518 C CA . SER A 1 72 ? 9.039 -10.520 -14.061 1.00 91.50 72 SER A CA 1
ATOM 519 C C . SER A 1 72 ? 8.641 -9.392 -13.105 1.00 91.50 72 SER A C 1
ATOM 521 O O . SER A 1 72 ? 8.137 -9.661 -12.020 1.00 91.50 72 SER A O 1
ATOM 523 N N . GLY A 1 73 ? 8.855 -8.130 -13.500 1.00 90.50 73 GLY A N 1
ATOM 524 C CA . GLY A 1 73 ? 8.462 -6.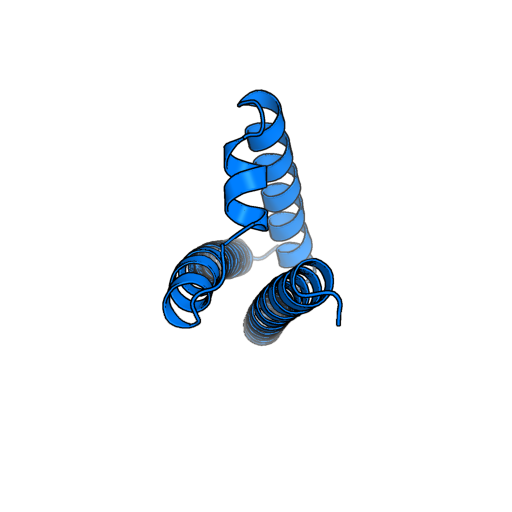971 -12.697 1.00 90.50 73 GLY A CA 1
ATOM 525 C C . GLY A 1 73 ? 6.944 -6.853 -12.565 1.00 90.50 73 GLY A C 1
ATOM 526 O O . GLY A 1 73 ? 6.437 -6.715 -11.457 1.00 90.50 73 GLY A O 1
ATOM 527 N N . VAL A 1 74 ? 6.216 -6.994 -13.675 1.00 91.44 74 VAL A N 1
ATOM 528 C CA . VAL A 1 74 ? 4.746 -6.999 -13.691 1.00 91.44 74 VAL A CA 1
ATOM 529 C C . VAL A 1 74 ? 4.201 -8.159 -12.860 1.00 91.44 74 VAL A C 1
ATOM 531 O O . VAL A 1 74 ? 3.343 -7.936 -12.012 1.00 91.44 74 VAL A O 1
ATOM 534 N N . ALA A 1 75 ? 4.725 -9.376 -13.037 1.00 91.94 75 ALA A N 1
ATOM 535 C CA . ALA A 1 75 ? 4.312 -10.531 -12.241 1.00 91.94 75 ALA A CA 1
ATOM 536 C C . ALA A 1 75 ? 4.532 -10.298 -10.737 1.00 91.94 75 ALA A C 1
ATOM 538 O O . ALA A 1 75 ? 3.646 -10.581 -9.933 1.00 91.94 75 ALA A O 1
ATOM 539 N N . GLY A 1 76 ? 5.677 -9.719 -10.361 1.00 90.62 76 GLY A N 1
ATOM 540 C CA . GLY A 1 76 ? 5.972 -9.346 -8.978 1.00 90.62 76 GLY A CA 1
ATOM 541 C C . GLY A 1 76 ? 4.993 -8.312 -8.418 1.00 90.62 76 GLY A C 1
ATOM 542 O O . GLY A 1 76 ? 4.481 -8.498 -7.319 1.00 90.62 76 GLY A O 1
ATOM 543 N N . ILE A 1 77 ? 4.678 -7.263 -9.185 1.00 91.56 77 ILE A N 1
ATOM 544 C CA . ILE A 1 77 ? 3.703 -6.229 -8.798 1.00 91.56 77 ILE A CA 1
ATOM 545 C C . ILE A 1 77 ? 2.309 -6.833 -8.602 1.00 91.56 77 ILE A C 1
ATOM 547 O O . ILE A 1 77 ? 1.654 -6.543 -7.603 1.00 91.56 77 ILE A O 1
ATOM 551 N N . VAL A 1 78 ? 1.859 -7.689 -9.523 1.00 90.50 78 VAL A N 1
ATOM 552 C CA . VAL A 1 78 ? 0.541 -8.334 -9.431 1.00 90.50 78 VAL A CA 1
ATOM 553 C C . VAL A 1 78 ? 0.476 -9.265 -8.219 1.00 90.50 78 VAL A C 1
ATOM 555 O O . VAL A 1 78 ? -0.477 -9.184 -7.446 1.00 90.50 78 VAL A O 1
ATOM 558 N N . MET A 1 79 ? 1.499 -10.098 -8.001 1.00 92.62 79 MET A N 1
ATOM 559 C CA . MET A 1 79 ? 1.571 -10.987 -6.832 1.00 92.62 79 MET A CA 1
ATOM 560 C C . MET A 1 79 ? 1.612 -10.207 -5.519 1.00 92.62 79 MET A C 1
ATOM 562 O O . MET A 1 79 ? 0.930 -10.575 -4.562 1.00 92.62 79 MET A O 1
ATOM 566 N N . PHE A 1 80 ? 2.372 -9.112 -5.474 1.00 90.56 80 PHE A N 1
ATOM 567 C CA . PHE A 1 80 ? 2.399 -8.219 -4.323 1.00 90.56 80 PHE A CA 1
ATOM 568 C C . PHE A 1 80 ? 1.021 -7.599 -4.068 1.00 90.56 80 PHE A C 1
ATOM 570 O O . PHE A 1 80 ? 0.530 -7.662 -2.944 1.00 90.56 80 PHE A O 1
ATOM 577 N N . GLY A 1 81 ? 0.361 -7.076 -5.105 1.00 91.12 81 GLY A N 1
ATOM 578 C CA . GLY A 1 81 ? -0.976 -6.494 -4.997 1.00 91.12 81 GLY A CA 1
ATOM 579 C C . GLY A 1 81 ? -2.026 -7.495 -4.506 1.00 91.12 81 GLY A C 1
ATOM 580 O O . GLY A 1 81 ? -2.777 -7.198 -3.579 1.00 91.12 81 GLY A O 1
ATOM 581 N N . ALA A 1 82 ? -2.030 -8.711 -5.058 1.00 91.75 82 ALA A N 1
ATOM 582 C CA . ALA A 1 82 ? -2.914 -9.791 -4.617 1.00 91.75 82 ALA A CA 1
ATOM 583 C C . ALA A 1 82 ? -2.651 -10.205 -3.158 1.00 91.75 82 ALA A C 1
ATOM 585 O O . ALA A 1 82 ? -3.592 -10.416 -2.386 1.00 91.75 82 ALA A O 1
ATOM 586 N N . SER A 1 83 ? -1.378 -10.279 -2.756 1.00 94.00 83 SER A N 1
ATOM 587 C CA . SER A 1 83 ? -0.989 -10.603 -1.377 1.00 94.00 83 SER A CA 1
ATOM 588 C C . SER A 1 83 ? -1.408 -9.504 -0.402 1.00 94.00 83 SER A C 1
ATOM 590 O O . SER A 1 83 ? -1.954 -9.802 0.659 1.00 94.00 83 SER A O 1
ATOM 592 N N . ALA A 1 84 ? -1.216 -8.235 -0.775 1.00 92.88 84 ALA A N 1
ATOM 593 C CA . ALA A 1 84 ? -1.643 -7.088 0.017 1.00 92.88 84 ALA A CA 1
ATOM 594 C C . ALA A 1 84 ? -3.166 -7.070 0.196 1.00 92.88 84 ALA A C 1
ATOM 596 O O . ALA A 1 84 ? -3.643 -6.964 1.324 1.00 92.88 84 ALA A O 1
ATOM 597 N N . PHE A 1 85 ? -3.929 -7.255 -0.887 1.00 92.81 85 PHE A N 1
ATOM 598 C CA . PHE A 1 85 ? -5.388 -7.365 -0.822 1.00 92.81 85 PHE A CA 1
ATOM 599 C C . PHE A 1 85 ? -5.832 -8.497 0.113 1.00 92.81 85 PHE A C 1
ATOM 601 O O . PHE A 1 85 ? -6.658 -8.285 1.000 1.00 92.81 85 PHE A O 1
ATOM 608 N N . THR A 1 86 ? -5.238 -9.683 -0.034 1.00 93.56 86 THR A N 1
ATOM 609 C CA . THR A 1 86 ? -5.538 -10.838 0.825 1.00 93.56 86 THR A CA 1
ATOM 610 C C . THR A 1 86 ? -5.249 -10.526 2.293 1.00 93.56 86 THR A C 1
ATOM 612 O O . THR A 1 86 ? -6.088 -10.784 3.153 1.00 93.56 86 THR A O 1
ATOM 615 N N . GLY A 1 87 ? -4.096 -9.920 2.588 1.00 95.12 87 GLY A N 1
ATOM 616 C CA . GLY A 1 87 ? -3.731 -9.508 3.942 1.00 95.12 87 GLY A CA 1
ATOM 617 C C . GLY A 1 87 ? -4.715 -8.503 4.544 1.00 95.12 87 GLY A C 1
ATOM 618 O O . GLY A 1 87 ? -5.094 -8.647 5.704 1.00 95.12 87 GLY A O 1
ATOM 619 N N . LEU A 1 88 ? -5.185 -7.533 3.755 1.00 93.94 88 LEU A N 1
ATOM 620 C CA . LEU A 1 88 ? -6.197 -6.566 4.188 1.00 93.94 88 LEU A CA 1
ATOM 621 C C . LEU A 1 88 ? -7.536 -7.241 4.512 1.00 93.94 88 LEU A C 1
ATOM 623 O O . LEU A 1 88 ? -8.132 -6.953 5.546 1.00 93.94 88 LEU A O 1
ATOM 627 N N . VAL A 1 89 ? -7.996 -8.175 3.676 1.00 93.06 89 VAL A N 1
ATOM 628 C CA . VAL A 1 89 ? -9.242 -8.919 3.928 1.00 93.06 89 VAL A CA 1
ATOM 629 C C . VAL A 1 89 ? -9.124 -9.793 5.178 1.00 93.06 89 VAL A C 1
ATOM 631 O O . VAL A 1 89 ? -10.031 -9.797 6.009 1.00 93.06 89 VAL A O 1
ATOM 634 N N . LEU A 1 90 ? -8.000 -10.498 5.348 1.00 93.88 90 LEU A N 1
ATOM 635 C CA . LEU A 1 90 ? -7.737 -11.292 6.552 1.00 93.88 90 LEU A CA 1
ATOM 636 C C . LEU A 1 90 ? -7.691 -10.420 7.809 1.00 93.88 90 LEU A C 1
ATOM 638 O O . LEU A 1 90 ? -8.221 -10.818 8.845 1.00 93.88 90 LEU A O 1
ATOM 642 N N . PHE A 1 91 ? -7.095 -9.231 7.717 1.00 93.75 91 PHE A N 1
ATOM 643 C CA . PHE A 1 91 ? -7.063 -8.271 8.814 1.00 93.75 91 PHE A CA 1
ATOM 644 C C . PHE A 1 91 ? -8.471 -7.826 9.223 1.00 93.75 91 PHE A C 1
ATOM 646 O O . PHE A 1 91 ? -8.799 -7.864 10.410 1.00 93.75 91 PHE A O 1
ATOM 653 N N . GLU A 1 92 ? -9.318 -7.439 8.264 1.00 92.81 92 GLU A N 1
ATOM 654 C CA . GLU A 1 92 ? -10.684 -7.007 8.579 1.00 92.81 92 GLU A CA 1
ATOM 655 C C . GLU A 1 92 ? -11.534 -8.164 9.128 1.00 92.81 92 GLU A C 1
ATOM 657 O O . GLU A 1 92 ? -12.300 -7.972 10.072 1.00 92.81 92 GLU A O 1
ATOM 662 N N . LEU A 1 93 ? -11.337 -9.391 8.631 1.00 90.25 93 LEU A N 1
ATOM 663 C CA . LEU A 1 93 ? -11.996 -10.582 9.170 1.00 90.25 93 LEU A CA 1
ATOM 664 C C . LEU A 1 93 ? -11.569 -10.876 10.617 1.00 90.25 93 LEU A C 1
ATOM 666 O O . LEU A 1 93 ? -12.414 -11.150 11.471 1.00 90.25 93 LEU A O 1
ATOM 670 N N . ALA A 1 94 ? -10.269 -10.805 10.911 1.00 92.56 94 ALA A N 1
ATOM 671 C CA . ALA A 1 94 ? -9.754 -10.984 12.267 1.00 92.56 94 ALA A CA 1
ATOM 672 C C . ALA A 1 94 ? -10.323 -9.918 13.217 1.00 92.56 94 ALA A C 1
ATOM 674 O O . ALA A 1 94 ? -10.799 -10.243 14.303 1.00 92.56 94 ALA A O 1
ATOM 675 N N . ARG A 1 95 ? -10.378 -8.656 12.775 1.00 90.06 95 ARG A N 1
ATOM 676 C CA . ARG A 1 95 ? -10.995 -7.560 13.534 1.00 90.06 95 ARG A CA 1
ATOM 677 C C . ARG A 1 95 ? -12.481 -7.764 13.785 1.00 90.06 95 ARG A C 1
ATOM 679 O O . ARG A 1 95 ? -12.960 -7.438 14.870 1.00 90.06 95 ARG A O 1
ATOM 686 N N . GLN A 1 96 ? -13.214 -8.280 12.805 1.00 89.50 96 GLN A N 1
ATOM 687 C CA . GLN A 1 96 ? -14.625 -8.599 12.979 1.00 89.50 96 GLN A CA 1
ATOM 688 C C . GLN A 1 96 ? -14.818 -9.685 14.044 1.00 89.50 96 GLN A C 1
ATOM 690 O O . GLN A 1 96 ? -15.698 -9.545 14.891 1.00 89.50 96 GLN A O 1
ATOM 695 N N . ARG A 1 97 ? -13.976 -10.726 14.041 1.00 88.62 97 ARG A N 1
ATOM 696 C CA . ARG A 1 97 ? -14.006 -11.793 15.055 1.00 88.62 97 ARG A CA 1
ATOM 697 C C . ARG A 1 97 ? -13.717 -11.275 16.461 1.00 88.62 97 ARG A C 1
ATOM 699 O O . ARG A 1 97 ? -14.523 -11.513 17.355 1.00 88.62 97 ARG A O 1
ATOM 706 N N . GLU A 1 98 ? -12.670 -10.462 16.618 1.00 90.31 98 GLU A N 1
ATOM 707 C CA . GLU A 1 98 ? -12.358 -9.795 17.892 1.00 90.31 98 GLU A CA 1
ATOM 708 C C . GLU A 1 98 ? -13.556 -8.990 18.424 1.00 90.31 98 GLU A C 1
ATOM 710 O O . GLU A 1 98 ? -13.891 -9.078 19.603 1.00 90.31 98 GLU A O 1
ATOM 715 N N . ARG A 1 99 ? -14.235 -8.221 17.555 1.00 86.81 99 ARG A N 1
ATOM 716 C CA . ARG A 1 99 ? -15.431 -7.441 17.928 1.00 86.81 99 ARG A CA 1
ATOM 717 C C . ARG A 1 99 ? -16.629 -8.323 18.286 1.00 86.81 99 ARG A C 1
ATOM 719 O O . ARG A 1 99 ? -17.449 -7.913 19.101 1.00 86.81 99 ARG A O 1
ATOM 726 N N . ALA A 1 100 ? -16.737 -9.502 17.678 1.00 87.75 100 ALA A N 1
ATOM 727 C CA . ALA A 1 100 ? -17.781 -10.481 17.967 1.00 87.75 100 ALA A CA 1
ATOM 728 C C . ALA A 1 100 ? -17.497 -11.317 19.231 1.00 87.75 100 ALA A C 1
ATOM 730 O O . ALA A 1 100 ? -18.372 -12.066 19.660 1.00 87.75 100 ALA A O 1
ATOM 731 N N . GLY A 1 101 ? -16.306 -11.192 19.829 1.00 82.88 101 GLY A N 1
ATOM 732 C CA . GLY A 1 101 ? -15.902 -11.966 21.004 1.00 82.88 101 GLY A CA 1
ATOM 733 C C . GLY A 1 101 ? -15.615 -13.442 20.708 1.00 82.88 101 GLY A C 1
ATOM 734 O O . GLY A 1 101 ? -15.768 -14.267 21.607 1.00 82.88 101 GLY A O 1
ATOM 735 N N . ILE A 1 102 ? -15.244 -13.766 19.460 1.00 61.69 102 ILE A N 1
ATOM 736 C CA . ILE A 1 102 ? -14.906 -15.121 18.982 1.00 61.69 102 ILE A CA 1
ATOM 737 C C . ILE A 1 102 ? -13.398 -15.243 18.775 1.00 61.69 102 ILE A C 1
ATOM 739 O O . ILE A 1 102 ? -12.822 -14.330 18.137 1.00 61.69 102 ILE A O 1
#

Sequence (102 aa):
MNPAKFALLLGVGLLAFLFVEVLYVIWTRIVGLDPTIAQRFAALSSPVRAAIAAVSGVGLGTASLFAPSVASGVAGIVMFGASAFTGLVLFELARQRERAGI

Secondary structure (DSSP, 8-state):
--HHHHHHHHHHHHHHHHHHHHHHHHHHHHTT---HHHHHHHTS-HHHHHHHHHHHHHHHHHHHHH-SSHHHHHHHHHHHHHHHHHHHHHHHHHHHHHHHT-

Radius of gyration: 15.92 Å; chains: 1; bounding box: 39×31×42 Å

Foldseek 3Di:
DPVVLLVLLLVLLVVLVVVLVVCLCVVCVVVVFDLVVVVVLVPDDPVVNVVVVVVVSVVSSVLSVPQPGSVSSSVVSNVVSVVVSVVSVVVRVVVVCVVVVD

pLDDT: mean 89.4, std 4.5, range [61.69, 95.12]